Protein AF-A0A7Y4WG62-F1 (afdb_monomer)

pLDDT: mean 87.96, std 11.51, range [55.34, 98.25]

Secondary structure (DSSP, 8-state):
-PPPPPPPP-----HHHHHHH-SSHHHHHHHHHHHHHHHHHHHHT--HHHHHTTT--

Sequence (57 aa):
GVQAPELPPTIFLFQRNLERASRTRDELRDEIRTTLFHELGHALGFDEDGVDELGLG

Mean predicted aligned error: 6.07 Å

Foldseek 3Di:
DDDDPDDQDDDDDDQVVLVVQDDDPVSSVVSCVLSVVLVVCVSVPHDPVRSVVVVSD

Solvent-accessible surface area (backbone atoms only — not comparable to full-atom values): 3598 Å² total; per-residue (Å²): 128,88,75,75,78,80,72,76,92,81,86,86,81,61,66,74,58,46,54,68,78,26,92,47,74,66,48,32,51,50,49,52,49,32,54,51,53,34,54,49,31,46,75,74,70,42,52,72,70,62,29,42,77,72,73,35,112

Radius of gyration: 14.47 Å; Cα contacts (8 Å, |Δi|>4): 36; chains: 1; bounding box: 41×31×29 Å

Structure (mmCIF, N/CA/C/O backbone):
data_AF-A0A7Y4WG62-F1
#
_entry.id   AF-A0A7Y4WG62-F1
#
loop_
_atom_site.group_PDB
_atom_site.id
_atom_site.type_symbol
_atom_site.label_atom_id
_atom_site.label_alt_id
_atom_site.label_comp_id
_atom_site.label_asym_id
_atom_site.label_entity_id
_atom_site.label_seq_id
_atom_site.pdbx_PDB_ins_code
_atom_site.Cartn_x
_atom_site.Cartn_y
_atom_site.Cartn_z
_atom_site.occupancy
_atom_site.B_iso_or_equiv
_atom_site.auth_seq_id
_atom_site.auth_comp_id
_atom_site.auth_asym_id
_atom_site.auth_atom_id
_atom_site.pdbx_PDB_model_num
ATOM 1 N N . GLY A 1 1 ? 31.670 -20.499 -14.943 1.00 55.34 1 GLY A N 1
ATOM 2 C CA . GLY A 1 1 ? 31.056 -20.611 -13.609 1.00 55.34 1 GLY A CA 1
ATOM 3 C C . GLY A 1 1 ? 29.565 -20.548 -13.799 1.00 55.34 1 GLY A C 1
ATOM 4 O O . GLY A 1 1 ? 29.127 -19.695 -14.558 1.00 55.34 1 GLY A O 1
ATOM 5 N N . VAL A 1 2 ? 28.808 -21.478 -13.224 1.00 57.03 2 VAL A N 1
ATOM 6 C CA . VAL A 1 2 ? 27.344 -21.430 -13.298 1.00 57.03 2 VAL A CA 1
ATOM 7 C C . VAL A 1 2 ? 26.862 -20.223 -12.495 1.00 57.03 2 VAL A C 1
ATOM 9 O O . VAL A 1 2 ? 27.151 -20.108 -11.307 1.00 57.03 2 VAL A O 1
ATOM 12 N N . GLN A 1 3 ? 26.216 -19.281 -13.175 1.00 61.00 3 GLN A N 1
ATOM 13 C CA . GLN A 1 3 ? 25.532 -18.160 -12.544 1.00 61.00 3 GLN A CA 1
ATOM 14 C C . GLN A 1 3 ? 24.334 -18.759 -11.797 1.00 61.00 3 GLN A C 1
ATOM 16 O O . GLN A 1 3 ? 23.577 -19.535 -12.384 1.00 61.00 3 GLN A O 1
ATOM 21 N N . ALA A 1 4 ? 24.220 -18.502 -10.492 1.00 64.25 4 ALA A N 1
ATOM 22 C CA . ALA A 1 4 ? 23.029 -18.900 -9.751 1.00 64.25 4 ALA A CA 1
ATOM 23 C C . ALA A 1 4 ? 21.810 -18.250 -10.429 1.00 64.25 4 ALA A C 1
ATOM 25 O O . ALA A 1 4 ? 21.924 -17.091 -10.835 1.00 64.25 4 ALA A O 1
ATOM 26 N N . PRO A 1 5 ? 20.685 -18.967 -10.603 1.00 62.84 5 PRO A N 1
ATOM 27 C CA . PRO A 1 5 ? 19.487 -18.355 -11.158 1.00 62.84 5 PRO A CA 1
ATOM 28 C C . PRO A 1 5 ? 19.131 -17.138 -10.304 1.00 62.84 5 PRO A C 1
ATOM 30 O O . PRO A 1 5 ? 19.133 -17.233 -9.074 1.00 62.84 5 PRO A O 1
ATOM 33 N N . GLU A 1 6 ? 18.878 -16.000 -10.949 1.00 73.88 6 GLU A N 1
ATOM 34 C CA . GLU A 1 6 ? 18.410 -14.815 -10.240 1.00 73.88 6 GLU A CA 1
ATOM 35 C C . GLU A 1 6 ? 17.096 -15.182 -9.551 1.00 73.88 6 GLU A C 1
ATOM 37 O O . GLU A 1 6 ? 16.138 -15.623 -10.191 1.00 73.88 6 GLU A O 1
ATOM 42 N N . LEU A 1 7 ? 17.095 -15.119 -8.219 1.00 69.38 7 LEU A N 1
ATOM 43 C CA . LEU A 1 7 ? 15.892 -15.376 -7.444 1.00 69.38 7 LEU A CA 1
ATOM 44 C C . LEU A 1 7 ? 14.838 -14.339 -7.843 1.00 69.38 7 LEU A C 1
ATOM 46 O O . LEU A 1 7 ? 15.193 -13.184 -8.093 1.00 69.38 7 LEU A O 1
ATOM 50 N N . PRO A 1 8 ? 13.551 -14.722 -7.894 1.00 70.88 8 PRO A N 1
ATOM 51 C CA . PRO A 1 8 ? 12.502 -13.750 -8.133 1.00 70.88 8 PRO A CA 1
ATOM 52 C C . PRO A 1 8 ? 12.574 -12.636 -7.076 1.00 70.88 8 PRO A C 1
ATOM 54 O O . PRO A 1 8 ? 12.960 -12.901 -5.927 1.00 70.88 8 PRO A O 1
ATOM 57 N N . PRO A 1 9 ? 12.196 -11.399 -7.441 1.00 81.06 9 PRO A N 1
ATOM 58 C CA . PRO A 1 9 ? 12.139 -10.300 -6.492 1.00 81.06 9 PRO A CA 1
ATOM 59 C C . PRO A 1 9 ? 11.294 -10.710 -5.282 1.00 81.06 9 PRO A C 1
ATOM 61 O O . PRO A 1 9 ? 10.216 -11.292 -5.415 1.00 81.06 9 PRO A O 1
ATOM 64 N N . THR A 1 10 ? 11.831 -10.463 -4.090 1.00 89.44 10 THR A N 1
ATOM 65 C CA . THR A 1 10 ? 11.193 -10.818 -2.820 1.00 89.44 10 THR A CA 1
ATOM 66 C C . THR A 1 10 ? 10.673 -9.550 -2.162 1.00 89.44 10 THR A C 1
ATOM 68 O O . THR A 1 10 ? 11.446 -8.625 -1.931 1.00 89.44 10 THR A O 1
ATOM 71 N N . ILE A 1 11 ? 9.381 -9.530 -1.835 1.00 90.56 11 ILE A N 1
ATOM 72 C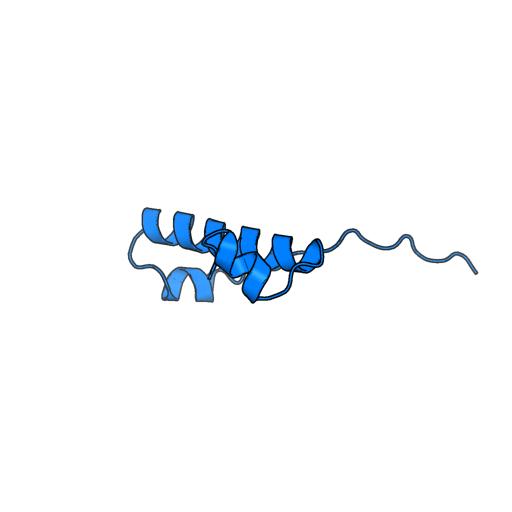 CA . ILE A 1 11 ? 8.745 -8.446 -1.080 1.00 90.56 11 ILE A CA 1
ATOM 73 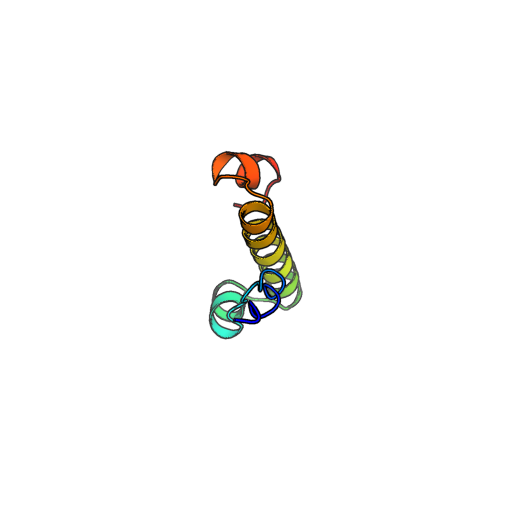C C . ILE A 1 11 ? 8.700 -8.840 0.398 1.00 90.56 11 ILE A C 1
ATOM 75 O O . ILE A 1 11 ? 8.277 -9.948 0.740 1.00 90.56 11 ILE A O 1
ATOM 79 N N . PHE A 1 12 ? 9.124 -7.931 1.275 1.00 92.94 12 PHE A N 1
ATOM 80 C CA . PHE A 1 12 ? 9.121 -8.135 2.722 1.00 92.94 12 PHE A CA 1
ATOM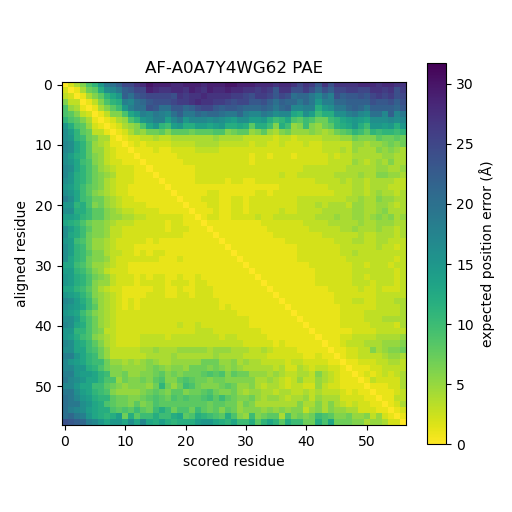 81 C C . PHE A 1 12 ? 8.049 -7.274 3.385 1.00 92.94 12 PHE A C 1
ATOM 83 O O . PHE A 1 12 ? 8.035 -6.060 3.230 1.00 92.94 12 PHE A O 1
ATOM 90 N N . LEU A 1 13 ? 7.192 -7.902 4.189 1.00 95.88 13 LEU A N 1
ATOM 91 C CA . LEU A 1 13 ? 6.205 -7.215 5.019 1.00 95.88 13 LEU A CA 1
ATOM 92 C C . LEU A 1 13 ? 6.534 -7.423 6.497 1.00 95.88 13 LEU A C 1
ATOM 94 O O . LEU A 1 13 ? 6.710 -8.551 6.965 1.00 95.88 13 LEU A O 1
ATOM 98 N N . PHE A 1 14 ? 6.591 -6.331 7.257 1.00 96.56 14 PHE A N 1
ATOM 99 C CA . PHE A 1 14 ? 6.928 -6.365 8.678 1.00 96.56 14 PHE A CA 1
ATOM 100 C C . PHE A 1 14 ? 5.662 -6.356 9.532 1.00 96.56 14 PHE A C 1
ATOM 102 O O . PHE A 1 14 ? 5.136 -5.296 9.865 1.00 96.56 14 PHE A O 1
ATOM 1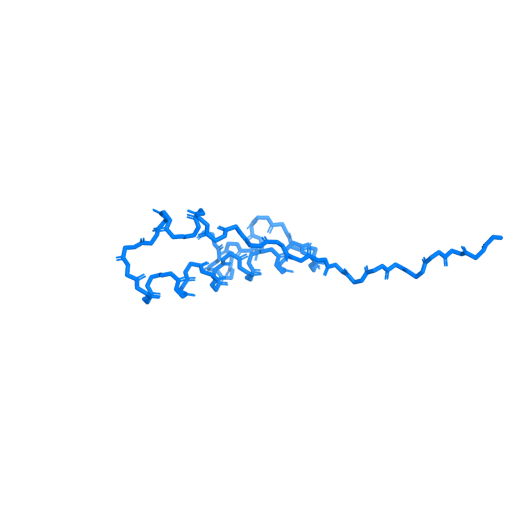09 N N . GLN A 1 15 ? 5.206 -7.542 9.947 1.00 95.88 15 GLN A N 1
ATOM 110 C CA . GLN A 1 15 ? 3.951 -7.730 10.691 1.00 95.88 15 GLN A CA 1
ATOM 111 C C . GLN A 1 15 ? 3.755 -6.729 11.844 1.00 95.88 15 GLN A C 1
ATOM 113 O O . GLN A 1 15 ? 2.729 -6.063 11.909 1.00 95.88 15 GLN A O 1
ATOM 118 N N . ARG A 1 16 ? 4.749 -6.570 12.732 1.00 97.50 16 ARG A N 1
ATOM 119 C CA . ARG A 1 16 ? 4.636 -5.658 13.887 1.00 97.50 16 ARG A CA 1
ATOM 120 C C . ARG A 1 16 ? 4.514 -4.184 13.500 1.00 97.50 16 ARG A C 1
ATOM 122 O O . ARG A 1 16 ? 4.006 -3.411 14.303 1.00 97.50 16 ARG A O 1
ATOM 129 N N . ASN A 1 17 ? 5.016 -3.780 12.335 1.00 97.50 17 ASN A N 1
ATOM 130 C CA . ASN A 1 17 ? 4.884 -2.402 11.867 1.00 97.50 17 ASN A CA 1
ATOM 131 C C . ASN A 1 17 ? 3.458 -2.165 11.360 1.00 97.50 17 ASN A C 1
ATOM 133 O O . ASN A 1 17 ? 2.815 -1.220 11.801 1.00 97.50 17 ASN A O 1
ATOM 137 N N . LEU A 1 18 ? 2.940 -3.088 10.545 1.00 97.69 18 LEU A N 1
ATOM 138 C CA . LEU A 1 18 ? 1.575 -3.035 10.009 1.00 97.69 18 LEU A CA 1
ATOM 139 C C . LEU A 1 18 ? 0.530 -3.079 11.139 1.00 97.69 18 LEU A C 1
ATOM 141 O O . LEU A 1 18 ? -0.395 -2.275 11.184 1.00 97.69 18 LEU A O 1
ATOM 145 N N . GLU A 1 19 ? 0.733 -3.948 12.133 1.00 97.69 19 GLU A N 1
ATOM 146 C CA . GLU A 1 19 ? -0.117 -4.023 13.330 1.00 97.69 19 GLU A CA 1
ATOM 147 C C . GLU A 1 19 ? -0.079 -2.748 14.187 1.00 97.69 19 GLU A C 1
ATOM 149 O O . GLU A 1 19 ? -1.037 -2.471 14.897 1.00 97.69 19 GLU A O 1
ATOM 154 N N . ARG A 1 20 ? 1.014 -1.972 14.159 1.00 97.44 20 ARG A N 1
ATOM 155 C CA . ARG A 1 20 ? 1.099 -0.684 14.872 1.00 97.44 20 ARG A CA 1
ATOM 156 C C . ARG A 1 20 ? 0.416 0.449 14.111 1.00 97.44 20 ARG A C 1
ATOM 158 O O . ARG A 1 20 ? -0.046 1.391 14.752 1.00 97.44 20 ARG A O 1
ATOM 165 N N . ALA A 1 21 ? 0.381 0.365 12.782 1.00 95.88 21 ALA A N 1
ATOM 166 C CA . ALA A 1 21 ? -0.306 1.318 11.915 1.00 95.88 21 ALA A CA 1
ATOM 167 C C . ALA A 1 21 ? -1.833 1.122 11.923 1.00 95.88 21 ALA A C 1
ATOM 169 O O . ALA A 1 21 ? -2.577 2.053 11.633 1.00 95.88 21 ALA A O 1
ATOM 170 N N . SER A 1 22 ? -2.304 -0.060 12.327 1.00 97.81 22 SER A N 1
ATOM 171 C CA . SER A 1 22 ? -3.717 -0.448 12.292 1.00 97.81 22 SER A CA 1
ATOM 172 C C . SER A 1 22 ? -4.323 -0.647 13.682 1.00 97.81 22 SER A C 1
ATOM 174 O O . SER A 1 22 ? -3.676 -1.138 14.603 1.00 97.81 22 SER A O 1
ATOM 176 N N . ARG A 1 23 ? -5.605 -0.315 13.848 1.00 96.81 23 ARG A N 1
ATOM 177 C CA . ARG A 1 23 ? -6.370 -0.484 15.101 1.00 96.81 23 ARG A CA 1
ATOM 178 C C . ARG A 1 23 ? -7.405 -1.597 15.015 1.00 96.81 23 ARG A C 1
ATOM 180 O O . ARG A 1 23 ? -7.889 -2.066 16.046 1.00 96.81 23 ARG A O 1
ATOM 187 N N . THR A 1 24 ? -7.747 -2.025 13.804 1.00 98.25 24 THR A N 1
ATOM 188 C CA . THR A 1 24 ? -8.694 -3.112 13.545 1.00 98.25 24 THR A CA 1
ATOM 189 C C . THR A 1 24 ? -8.113 -4.125 12.563 1.00 98.25 24 THR A C 1
ATOM 191 O O . THR A 1 24 ? -7.104 -3.879 11.904 1.00 98.25 24 THR A O 1
ATOM 194 N N . ARG A 1 25 ? -8.744 -5.303 12.462 1.00 97.56 25 ARG A N 1
ATOM 195 C CA . ARG A 1 25 ? -8.354 -6.303 11.457 1.00 97.56 25 ARG A CA 1
ATOM 196 C C . ARG A 1 25 ? -8.602 -5.832 10.028 1.00 97.56 25 ARG A C 1
ATOM 198 O O . ARG A 1 25 ? -7.846 -6.227 9.147 1.00 97.56 25 ARG A O 1
ATOM 205 N N . ASP A 1 26 ? -9.650 -5.042 9.817 1.00 98.12 26 ASP A N 1
ATOM 206 C CA . ASP A 1 26 ? -9.971 -4.513 8.494 1.00 98.12 26 ASP A CA 1
ATOM 207 C C . ASP A 1 26 ? -8.928 -3.470 8.084 1.00 98.12 26 ASP A C 1
ATOM 209 O O . ASP A 1 26 ? -8.349 -3.597 7.012 1.00 98.12 26 ASP A O 1
ATOM 213 N N . GLU A 1 27 ? -8.561 -2.561 8.994 1.00 97.62 27 GLU A N 1
ATOM 214 C CA . GLU A 1 27 ? -7.445 -1.627 8.783 1.00 97.62 27 GLU A CA 1
ATOM 215 C C . GLU A 1 27 ? -6.128 -2.364 8.507 1.00 97.62 27 GLU A C 1
ATOM 217 O O . GLU A 1 27 ? -5.437 -2.028 7.556 1.00 97.62 27 GLU A O 1
ATOM 222 N N . LEU A 1 28 ? -5.814 -3.433 9.253 1.00 98.00 28 LEU A N 1
ATOM 223 C CA . LEU A 1 28 ? -4.603 -4.230 9.010 1.00 98.00 28 LEU A CA 1
ATOM 224 C C . LEU A 1 28 ? -4.599 -4.872 7.622 1.00 98.00 28 LEU A C 1
ATOM 226 O O . LEU A 1 28 ? -3.550 -4.994 6.992 1.00 98.00 28 LEU A O 1
ATOM 230 N N . ARG A 1 29 ? -5.761 -5.320 7.145 1.00 97.75 29 ARG A N 1
ATOM 231 C CA . ARG A 1 29 ? -5.890 -5.892 5.807 1.00 97.75 29 ARG A CA 1
ATOM 232 C C . ARG A 1 29 ? -5.664 -4.834 4.731 1.00 97.75 29 ARG A C 1
ATOM 234 O O . ARG A 1 29 ? -5.022 -5.151 3.729 1.00 97.75 29 ARG A O 1
ATOM 241 N N . ASP A 1 30 ? -6.191 -3.632 4.930 1.00 96.44 30 ASP A N 1
ATOM 242 C CA . ASP A 1 30 ? -6.006 -2.516 4.007 1.00 96.44 30 ASP A CA 1
ATOM 243 C C . ASP A 1 30 ? -4.545 -2.046 4.015 1.00 96.44 30 ASP A C 1
ATOM 245 O O . ASP A 1 30 ? -3.950 -1.926 2.951 1.00 96.44 30 ASP A O 1
ATOM 249 N N . GLU A 1 31 ? -3.917 -1.953 5.186 1.00 97.44 31 GLU A N 1
ATOM 250 C CA . GLU A 1 31 ? -2.498 -1.621 5.341 1.00 97.44 31 GLU A CA 1
ATOM 251 C C . GLU A 1 31 ? -1.592 -2.646 4.637 1.00 97.44 31 GLU A C 1
ATOM 253 O O . GLU A 1 31 ? -0.750 -2.286 3.819 1.00 97.44 31 GLU A O 1
ATOM 258 N N . ILE A 1 32 ? -1.814 -3.951 4.866 1.00 96.62 32 ILE A N 1
ATOM 259 C CA . ILE A 1 32 ? -1.096 -5.025 4.153 1.00 96.62 32 ILE A CA 1
ATOM 260 C C . ILE A 1 32 ? -1.245 -4.863 2.639 1.00 96.62 32 ILE A C 1
ATOM 262 O O . ILE A 1 32 ? -0.286 -5.077 1.898 1.00 96.62 32 ILE A O 1
ATOM 266 N N . ARG A 1 33 ? -2.455 -4.537 2.172 1.00 96.19 33 ARG A N 1
ATOM 267 C CA . ARG A 1 33 ? -2.751 -4.383 0.750 1.00 96.19 33 ARG A CA 1
ATOM 268 C C . ARG A 1 33 ? -1.980 -3.204 0.165 1.00 96.19 33 ARG A C 1
ATOM 270 O O . ARG A 1 33 ? -1.334 -3.386 -0.864 1.00 96.19 33 ARG A O 1
ATOM 277 N N . THR A 1 34 ? -2.045 -2.048 0.816 1.00 95.44 34 THR A N 1
ATOM 278 C CA . THR A 1 34 ? -1.352 -0.827 0.402 1.00 95.44 34 THR A CA 1
ATOM 279 C C . THR A 1 34 ? 0.152 -1.061 0.347 1.00 95.44 34 THR A C 1
ATOM 281 O O . THR A 1 34 ? 0.732 -0.951 -0.730 1.00 95.44 34 THR A O 1
ATOM 284 N N . THR A 1 35 ? 0.768 -1.525 1.443 1.00 95.44 35 THR A N 1
ATOM 285 C CA . THR A 1 35 ? 2.215 -1.788 1.482 1.00 95.44 35 THR A CA 1
ATOM 286 C C . THR A 1 35 ? 2.635 -2.822 0.436 1.00 95.44 35 THR A C 1
ATOM 288 O O . THR A 1 35 ? 3.638 -2.643 -0.243 1.00 95.44 35 THR A O 1
ATOM 291 N N . LEU A 1 36 ? 1.870 -3.904 0.249 1.00 95.31 36 LEU A N 1
ATOM 292 C CA . LEU A 1 36 ? 2.210 -4.920 -0.749 1.00 95.31 36 LEU A CA 1
ATOM 293 C C . LEU A 1 36 ? 2.217 -4.354 -2.172 1.00 95.31 36 LEU A C 1
ATOM 295 O O . LEU A 1 36 ? 3.125 -4.664 -2.942 1.00 95.31 36 LEU A O 1
ATOM 299 N N . PHE A 1 37 ? 1.197 -3.579 -2.543 1.00 94.25 37 PHE A N 1
ATOM 300 C CA . PHE A 1 37 ? 1.133 -3.013 -3.887 1.00 94.25 37 PHE A CA 1
ATOM 301 C C . PHE A 1 37 ? 2.166 -1.906 -4.096 1.00 94.25 37 PHE A C 1
ATOM 303 O O . PHE A 1 37 ? 2.679 -1.797 -5.205 1.00 94.25 37 PHE A O 1
ATOM 310 N N . HIS A 1 38 ? 2.510 -1.153 -3.051 1.00 94.25 38 HIS A N 1
ATOM 311 C CA . HIS A 1 38 ? 3.583 -0.163 -3.078 1.00 94.25 38 HIS A CA 1
ATOM 312 C C . HIS A 1 38 ? 4.931 -0.826 -3.410 1.00 94.25 38 HIS A C 1
ATOM 314 O O . HIS A 1 38 ? 5.563 -0.519 -4.421 1.00 94.25 38 HIS A O 1
ATOM 320 N N . GLU A 1 39 ? 5.315 -1.844 -2.637 1.00 93.31 39 GLU A N 1
ATOM 321 C CA . GLU A 1 39 ? 6.554 -2.601 -2.856 1.00 93.31 39 GLU A CA 1
ATOM 322 C C . GLU A 1 39 ? 6.552 -3.351 -4.199 1.00 93.31 39 GLU A C 1
ATOM 324 O O . GLU A 1 39 ? 7.58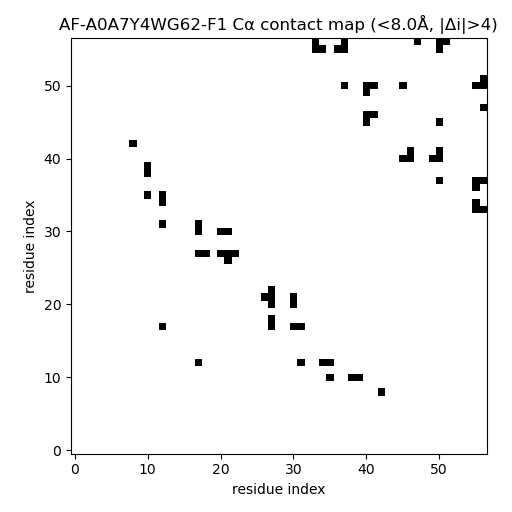6 -3.480 -4.860 1.00 93.31 39 GLU A O 1
ATOM 329 N N . LEU A 1 40 ? 5.385 -3.835 -4.644 1.00 91.94 40 LEU A N 1
ATOM 330 C CA . LEU A 1 40 ? 5.232 -4.421 -5.976 1.00 91.94 40 LEU A CA 1
ATOM 331 C C . LEU A 1 40 ? 5.432 -3.375 -7.081 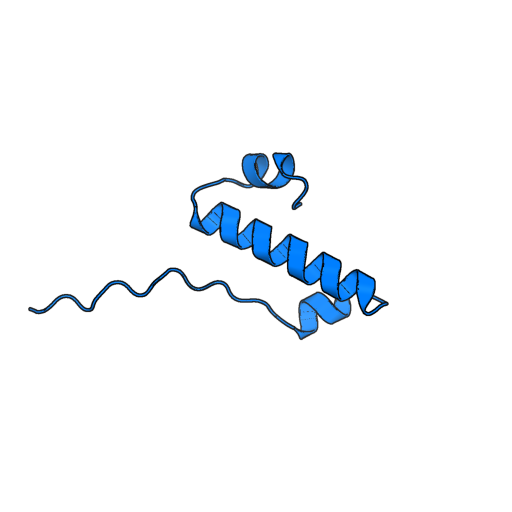1.00 91.94 40 LEU A C 1
ATOM 333 O O . LEU A 1 40 ? 6.048 -3.694 -8.096 1.00 91.94 40 LEU A O 1
ATOM 337 N N . GLY A 1 41 ? 4.939 -2.150 -6.897 1.00 90.81 41 GLY A N 1
ATOM 338 C CA . GLY A 1 41 ? 5.173 -1.028 -7.802 1.00 90.81 41 GLY A CA 1
ATOM 339 C C . GLY A 1 41 ? 6.667 -0.774 -7.984 1.00 90.81 41 GLY A C 1
ATOM 340 O O . GLY A 1 41 ? 7.168 -0.811 -9.109 1.00 90.81 41 GLY A O 1
ATOM 341 N N . HIS A 1 42 ? 7.413 -0.663 -6.887 1.00 90.00 42 HIS A N 1
ATOM 342 C CA . HIS A 1 42 ? 8.869 -0.537 -6.957 1.00 90.00 42 HIS A CA 1
ATOM 343 C C . HIS A 1 42 ? 9.548 -1.740 -7.610 1.00 90.00 42 HIS A C 1
ATOM 345 O O . HIS A 1 42 ? 10.437 -1.567 -8.444 1.00 90.00 42 HIS A O 1
ATOM 351 N N . ALA A 1 43 ? 9.107 -2.964 -7.305 1.00 88.19 43 ALA A N 1
ATOM 352 C CA . ALA A 1 43 ? 9.640 -4.168 -7.943 1.00 88.19 43 ALA A CA 1
ATOM 353 C C . ALA A 1 43 ? 9.402 -4.196 -9.467 1.00 88.19 43 ALA A C 1
ATOM 355 O O . ALA A 1 43 ? 10.160 -4.839 -10.194 1.00 88.19 43 A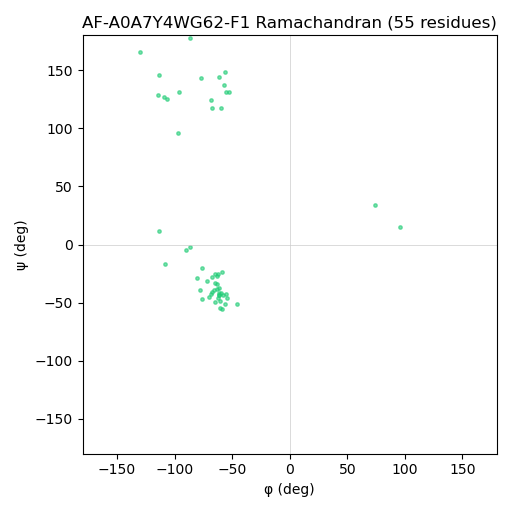LA A O 1
ATOM 356 N N . LEU A 1 44 ? 8.370 -3.499 -9.953 1.00 89.25 44 LEU A N 1
ATOM 357 C CA . LEU A 1 44 ? 8.054 -3.331 -11.373 1.00 89.25 44 LEU A CA 1
ATOM 358 C C . LEU A 1 44 ? 8.714 -2.093 -12.009 1.00 89.25 44 LEU A C 1
ATOM 360 O O . LEU A 1 44 ? 8.628 -1.932 -13.226 1.00 89.25 44 LEU A O 1
ATOM 364 N N . GLY A 1 45 ? 9.399 -1.258 -11.222 1.00 88.81 45 GLY A N 1
ATOM 365 C CA . GLY A 1 45 ? 10.132 -0.081 -11.694 1.00 88.81 45 GLY A CA 1
ATOM 366 C C . GLY A 1 45 ? 9.374 1.246 -11.606 1.00 88.81 45 GLY A C 1
ATOM 367 O O . GLY A 1 45 ? 9.812 2.207 -12.235 1.00 88.81 45 GLY A O 1
ATOM 368 N N . PHE A 1 46 ? 8.268 1.312 -10.857 1.00 90.75 46 PHE A N 1
ATOM 369 C CA . PHE A 1 46 ? 7.609 2.580 -10.527 1.00 90.75 46 PHE A CA 1
ATOM 370 C C . PHE A 1 46 ? 8.376 3.329 -9.426 1.00 90.75 46 PHE A C 1
ATOM 372 O O . PHE A 1 46 ? 8.918 2.716 -8.499 1.00 90.75 46 PHE A O 1
ATOM 379 N N . ASP A 1 47 ? 8.419 4.652 -9.542 1.00 88.31 47 AS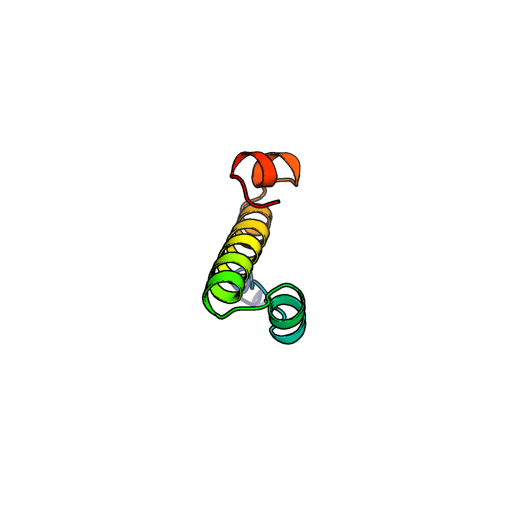P A N 1
ATOM 380 C CA . ASP A 1 47 ? 8.876 5.569 -8.498 1.00 88.31 47 ASP A CA 1
ATOM 381 C C . ASP A 1 47 ? 7.726 5.936 -7.541 1.00 88.31 47 ASP A C 1
ATOM 383 O O . ASP A 1 47 ? 6.600 5.468 -7.708 1.00 88.31 47 ASP A O 1
ATOM 387 N N . GLU A 1 48 ? 8.020 6.738 -6.513 1.00 87.69 48 GLU A N 1
ATOM 388 C CA . GLU A 1 48 ? 7.039 7.169 -5.499 1.00 87.69 48 GLU A CA 1
ATOM 389 C C . GLU A 1 48 ? 5.806 7.824 -6.142 1.00 87.69 48 GLU A C 1
ATOM 391 O O . GLU A 1 48 ? 4.678 7.446 -5.838 1.00 87.69 48 GLU A O 1
ATOM 396 N N . ASP A 1 49 ? 6.017 8.733 -7.101 1.00 86.25 49 ASP A N 1
ATOM 397 C CA . ASP A 1 49 ? 4.935 9.439 -7.796 1.00 86.25 49 ASP A CA 1
ATOM 398 C C . ASP A 1 49 ? 4.023 8.453 -8.553 1.00 86.25 49 ASP A C 1
ATOM 400 O O . ASP A 1 49 ? 2.796 8.540 -8.479 1.00 86.25 49 ASP A O 1
ATOM 404 N N . GLY A 1 50 ? 4.604 7.463 -9.243 1.00 80.69 50 GLY A N 1
ATOM 405 C CA . GLY A 1 50 ? 3.841 6.433 -9.949 1.00 80.69 50 GLY A CA 1
ATOM 406 C C . GLY A 1 50 ? 3.072 5.480 -9.027 1.00 80.69 50 GLY A C 1
ATOM 40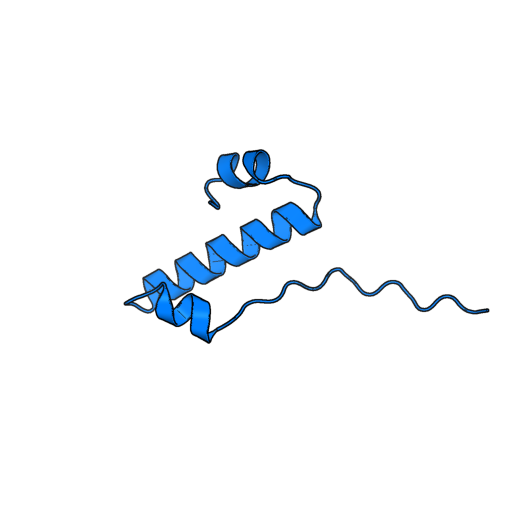7 O O . GLY A 1 50 ? 2.033 4.945 -9.418 1.00 80.69 50 GLY A O 1
ATOM 408 N N . VAL A 1 51 ? 3.555 5.262 -7.804 1.00 85.25 51 VAL A N 1
ATOM 409 C CA . VAL A 1 51 ? 2.860 4.465 -6.784 1.00 85.25 51 VAL A CA 1
ATOM 410 C C . VAL A 1 51 ? 1.728 5.272 -6.133 1.00 85.25 51 VAL A C 1
ATOM 412 O O . VAL A 1 51 ? 0.624 4.748 -5.951 1.00 85.25 51 VAL A O 1
ATOM 415 N N . ASP A 1 52 ? 1.942 6.560 -5.874 1.00 85.00 52 ASP A N 1
ATOM 416 C CA . ASP A 1 52 ? 0.932 7.480 -5.342 1.00 85.00 52 ASP A CA 1
ATOM 417 C C . ASP A 1 52 ? -0.252 7.664 -6.299 1.00 85.00 52 ASP A C 1
ATOM 419 O O . ASP A 1 52 ? -1.410 7.677 -5.868 1.00 85.00 52 ASP A O 1
ATOM 423 N N . GLU A 1 53 ? -0.001 7.720 -7.611 1.00 82.19 53 GLU A N 1
ATOM 424 C CA . GLU A 1 53 ? -1.049 7.762 -8.641 1.00 82.19 53 GLU A CA 1
ATOM 425 C C . GLU A 1 53 ? -1.995 6.544 -8.594 1.00 82.19 53 GLU A C 1
ATOM 427 O O . GLU A 1 53 ? -3.153 6.631 -9.016 1.00 82.19 53 GLU A O 1
ATOM 432 N N . LEU A 1 54 ? -1.540 5.415 -8.039 1.00 78.75 54 LEU A N 1
ATOM 433 C CA . LEU A 1 54 ? -2.341 4.205 -7.826 1.00 78.75 54 LEU A CA 1
ATOM 434 C C . LEU A 1 54 ? -3.111 4.218 -6.492 1.00 78.75 54 LEU A C 1
ATOM 436 O O . LEU A 1 54 ? -3.876 3.287 -6.223 1.00 78.75 54 LEU A O 1
ATOM 440 N N . GLY A 1 55 ? -2.939 5.261 -5.673 1.00 80.19 55 GLY A N 1
ATOM 441 C CA . GLY A 1 55 ? -3.544 5.394 -4.347 1.00 80.19 55 GLY A CA 1
ATOM 442 C C . GLY A 1 55 ? -2.887 4.504 -3.292 1.00 80.19 55 GLY A C 1
ATOM 443 O O . GLY A 1 55 ? -3.591 3.965 -2.438 1.00 80.19 55 GLY A O 1
ATOM 444 N N . LEU A 1 56 ? -1.571 4.298 -3.400 1.00 81.69 56 LEU A N 1
ATOM 445 C CA . LEU A 1 56 ? -0.793 3.368 -2.571 1.00 81.69 56 LEU A CA 1
ATOM 446 C C . LEU A 1 56 ? 0.229 4.057 -1.641 1.00 81.69 56 LEU A C 1
ATOM 448 O O . LEU A 1 56 ? 1.100 3.373 -1.094 1.00 81.69 56 LEU A O 1
ATOM 452 N N . GLY A 1 57 ? 0.136 5.382 -1.501 1.00 70.56 57 GLY A N 1
ATOM 453 C CA . GLY A 1 57 ? 0.938 6.203 -0.584 1.00 70.56 57 GLY A CA 1
ATOM 454 C C . GLY A 1 57 ? 0.406 6.272 0.841 1.00 70.56 57 GLY A C 1
ATOM 455 O O . GLY A 1 57 ? -0.802 6.002 1.047 1.00 70.56 57 GLY A O 1
#